Protein AF-A0A7W6GF00-F1 (afdb_monomer_lite)

Organism: NCBI:txid1133344

Secondary structure (DSSP, 8-state):
--EEEEE-S-BTTBPSEEEEE-TT--EEEEEESSHHHHHHHHHHHHHHHHHHHHTT-

Radius of gyration: 13.03 Å; chains: 1; 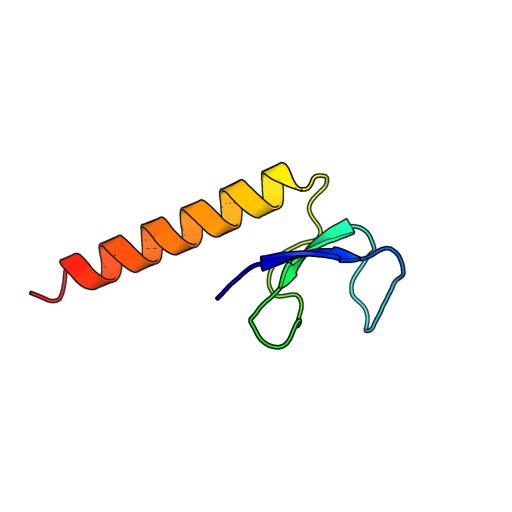bounding box: 25×24×37 Å

Foldseek 3Di:
DWDWDADCDCDPNDDGAIFTADPVRHGDDDRDHDSVVRVVVVVVVVVVVVVVVVVPD

Sequence (57 aa):
MLKPVHITEDRDGAKAGWWAVDEHGTPVFGPYPTREAVLVHIAEKRGADQIADDNAG

Structure (mmCIF, N/CA/C/O backbone):
data_AF-A0A7W6GF00-F1
#
_entry.id   AF-A0A7W6GF00-F1
#
loop_
_atom_site.group_PDB
_atom_site.id
_atom_site.type_symbol
_atom_site.label_atom_id
_atom_site.label_alt_id
_atom_site.label_comp_id
_atom_site.label_asym_id
_atom_site.label_entity_id
_atom_site.label_seq_id
_atom_site.pdbx_PDB_ins_code
_atom_site.Cartn_x
_atom_site.Cartn_y
_atom_site.Cartn_z
_atom_site.occupancy
_atom_site.B_iso_or_equiv
_atom_site.auth_seq_id
_atom_site.auth_comp_id
_atom_site.auth_asym_id
_atom_site.auth_atom_id
_atom_site.pdbx_PDB_model_num
ATOM 1 N N . MET A 1 1 ? -4.324 -8.539 -9.665 1.00 83.69 1 MET A N 1
ATOM 2 C CA . MET A 1 1 ? -3.684 -7.200 -9.896 1.00 83.69 1 MET A CA 1
ATOM 3 C C . MET A 1 1 ? -3.746 -6.351 -8.628 1.00 83.69 1 MET A C 1
ATOM 5 O O . MET A 1 1 ? -4.836 -6.205 -8.091 1.00 83.69 1 MET A O 1
ATOM 9 N N . LEU A 1 2 ? -2.628 -5.760 -8.176 1.00 92.00 2 LEU A N 1
ATOM 10 C CA . LEU A 1 2 ? -2.611 -4.951 -6.945 1.00 92.00 2 LEU A CA 1
ATOM 11 C C . LEU A 1 2 ? -3.277 -3.572 -7.110 1.00 92.00 2 LEU A C 1
ATOM 13 O O . LEU A 1 2 ? -3.097 -2.912 -8.144 1.00 92.00 2 LEU A O 1
ATOM 17 N N . LYS A 1 3 ? -3.989 -3.122 -6.069 1.00 92.38 3 LYS A N 1
ATOM 18 C CA . LYS A 1 3 ? -4.656 -1.810 -5.985 1.00 92.38 3 LYS A CA 1
ATOM 19 C C . LYS A 1 3 ? -4.385 -1.123 -4.636 1.00 92.38 3 LYS A C 1
ATOM 21 O O . LYS A 1 3 ? -4.303 -1.805 -3.621 1.00 92.38 3 LYS A O 1
ATOM 26 N N . PRO A 1 4 ? -4.265 0.216 -4.594 1.00 93.94 4 PRO A N 1
ATOM 27 C CA . PRO A 1 4 ? -4.121 0.945 -3.339 1.00 93.94 4 PRO A CA 1
ATOM 28 C C . PRO A 1 4 ? -5.476 1.141 -2.643 1.00 93.94 4 PRO A C 1
ATOM 30 O O . PRO A 1 4 ? -6.414 1.653 -3.256 1.00 93.94 4 PRO A O 1
ATOM 33 N N . VAL A 1 5 ? -5.562 0.803 -1.356 1.00 93.00 5 VAL A N 1
ATOM 34 C CA . VAL A 1 5 ? -6.754 0.991 -0.508 1.00 93.00 5 VAL A CA 1
ATOM 35 C C . VAL A 1 5 ? -6.356 1.640 0.814 1.00 93.00 5 VAL A C 1
ATOM 37 O O . VAL A 1 5 ? -5.314 1.315 1.375 1.00 93.00 5 VAL A O 1
ATOM 40 N N . HIS A 1 6 ? -7.179 2.563 1.314 1.00 92.94 6 HIS A N 1
ATOM 41 C CA . HIS A 1 6 ? -7.026 3.117 2.657 1.00 92.94 6 HIS A CA 1
ATOM 42 C C . HIS A 1 6 ? -7.935 2.359 3.622 1.00 92.94 6 HIS A C 1
ATOM 44 O O . HIS A 1 6 ? -9.157 2.396 3.478 1.00 92.94 6 HIS A O 1
ATOM 50 N N . ILE A 1 7 ? -7.335 1.666 4.583 1.00 89.81 7 ILE A N 1
ATOM 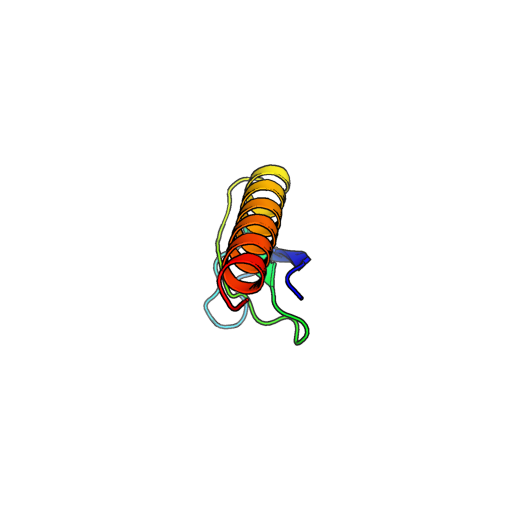51 C CA . ILE A 1 7 ? -8.043 0.962 5.649 1.00 89.81 7 ILE A CA 1
ATOM 52 C C . ILE A 1 7 ? -8.122 1.916 6.841 1.00 89.81 7 ILE A C 1
ATOM 54 O O . ILE A 1 7 ? -7.096 2.335 7.373 1.00 89.81 7 ILE A O 1
ATOM 58 N N . THR A 1 8 ? -9.336 2.307 7.226 1.00 83.38 8 THR A N 1
ATOM 59 C CA . THR A 1 8 ? -9.583 3.322 8.269 1.00 83.38 8 THR A CA 1
ATOM 60 C C . THR A 1 8 ? -9.819 2.736 9.658 1.00 83.38 8 THR A C 1
ATOM 62 O O . THR A 1 8 ? -9.761 3.466 10.641 1.00 83.38 8 THR A O 1
ATOM 65 N N . GLU A 1 9 ? -10.084 1.437 9.747 1.00 78.31 9 GLU A N 1
ATOM 66 C CA . GLU A 1 9 ? -10.379 0.713 10.984 1.00 78.31 9 GLU A CA 1
ATOM 67 C C . GLU A 1 9 ? -9.581 -0.588 10.982 1.00 78.31 9 GLU A C 1
ATOM 69 O O . GLU A 1 9 ? -9.382 -1.168 9.915 1.00 78.31 9 GLU A O 1
ATOM 74 N N . ASP A 1 10 ? -9.129 -1.044 12.151 1.00 71.31 10 ASP A N 1
ATOM 75 C CA . ASP A 1 10 ? -8.454 -2.338 12.269 1.00 71.31 10 ASP A CA 1
ATOM 76 C C . ASP A 1 10 ? -9.457 -3.445 11.902 1.00 71.31 10 ASP A C 1
ATOM 78 O O . ASP A 1 10 ? -10.367 -3.768 12.667 1.00 71.31 10 ASP A O 1
ATOM 82 N N . ARG A 1 11 ? -9.366 -3.943 10.666 1.00 62.78 11 ARG A N 1
ATOM 83 C CA . ARG A 1 11 ? -10.181 -5.048 10.152 1.00 62.78 11 ARG A CA 1
ATOM 84 C C . ARG A 1 11 ? -9.277 -6.250 9.980 1.00 62.78 11 ARG A C 1
ATOM 86 O O . ARG A 1 11 ? -8.214 -6.134 9.376 1.00 62.78 11 ARG A O 1
ATOM 93 N N . ASP A 1 12 ? -9.699 -7.386 10.527 1.00 66.75 12 ASP A N 1
ATOM 94 C CA . ASP A 1 12 ? -9.017 -8.675 10.365 1.00 66.75 12 ASP A CA 1
ATOM 95 C C . ASP A 1 12 ? -7.518 -8.651 10.756 1.00 66.75 12 ASP A C 1
ATOM 97 O O . ASP A 1 12 ? -6.699 -9.369 10.187 1.00 66.75 12 ASP A O 1
ATOM 101 N N . GLY A 1 13 ? -7.142 -7.817 11.737 1.00 71.50 13 GLY A N 1
ATOM 102 C CA . G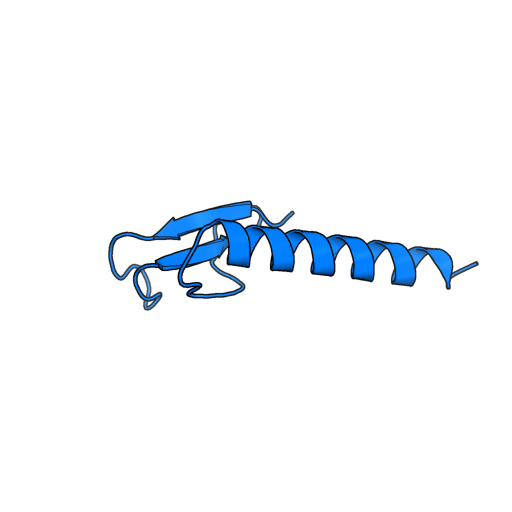LY A 1 13 ? -5.759 -7.667 12.214 1.00 71.50 13 GLY A CA 1
ATOM 103 C C . GLY A 1 13 ? -4.859 -6.789 11.334 1.00 71.50 13 GLY A C 1
ATOM 104 O O . GLY A 1 13 ? -3.657 -6.682 11.597 1.00 71.50 13 GLY A O 1
ATOM 105 N N . ALA A 1 14 ? -5.411 -6.153 10.295 1.00 73.94 14 ALA A N 1
ATOM 106 C CA . ALA A 1 14 ? -4.708 -5.170 9.483 1.00 73.94 14 ALA A CA 1
ATOM 107 C C . ALA A 1 14 ? -4.824 -3.772 10.105 1.00 73.94 14 ALA A C 1
ATOM 109 O O . ALA A 1 14 ? -5.909 -3.196 10.184 1.00 73.94 14 ALA A O 1
ATOM 110 N N . LYS A 1 15 ? -3.676 -3.194 10.473 1.00 84.88 15 LYS A N 1
ATOM 111 C CA . LYS A 1 15 ? -3.591 -1.832 11.018 1.00 84.88 15 LYS A CA 1
ATOM 112 C C . LYS A 1 15 ? -4.141 -0.792 10.038 1.00 84.88 15 LYS A C 1
ATOM 114 O O . LYS A 1 15 ? -3.922 -0.891 8.827 1.00 84.88 15 LYS A O 1
ATOM 119 N N . ALA A 1 16 ? -4.752 0.261 10.582 1.00 87.56 16 ALA A N 1
ATOM 120 C CA . ALA A 1 16 ? -5.181 1.417 9.803 1.00 87.56 16 ALA A CA 1
ATOM 121 C C . ALA A 1 16 ? -4.007 2.039 9.018 1.00 87.56 16 ALA A C 1
ATOM 123 O O . ALA A 1 16 ? -2.896 2.181 9.537 1.00 87.56 16 ALA A O 1
ATOM 124 N N . GLY A 1 17 ? -4.254 2.400 7.760 1.00 91.69 17 GLY A N 1
ATOM 125 C CA . GLY A 1 17 ? -3.244 2.942 6.853 1.00 91.69 17 GLY A CA 1
ATOM 126 C C . GLY A 1 17 ? -3.495 2.583 5.393 1.00 91.69 17 GLY A C 1
ATOM 127 O O . GLY A 1 17 ? -4.529 2.019 5.028 1.00 91.69 17 GLY A O 1
ATOM 128 N N . TRP A 1 18 ? -2.549 2.942 4.528 1.00 94.88 18 TRP A N 1
ATOM 129 C CA . TRP A 1 18 ? -2.624 2.615 3.107 1.00 94.88 18 TRP A CA 1
ATOM 130 C C . TRP A 1 18 ? -2.055 1.221 2.843 1.00 94.88 18 TRP A C 1
ATOM 132 O O . TRP A 1 18 ? -0.974 0.899 3.315 1.00 94.88 18 TRP A O 1
ATOM 142 N N . TRP A 1 19 ? -2.753 0.402 2.067 1.00 94.88 19 TRP A N 1
ATOM 143 C CA . TRP A 1 19 ? -2.354 -0.967 1.742 1.00 94.88 19 TRP A CA 1
ATOM 144 C C . TRP A 1 19 ? -2.402 -1.208 0.238 1.00 94.88 19 TRP A C 1
ATOM 146 O O . TRP A 1 19 ? -3.255 -0.660 -0.464 1.00 94.88 19 TRP A O 1
ATOM 156 N N . ALA A 1 20 ? -1.503 -2.059 -0.253 1.00 94.81 20 ALA A N 1
ATOM 157 C CA . ALA A 1 20 ? -1.668 -2.712 -1.542 1.00 94.81 20 ALA A CA 1
ATOM 158 C C . ALA A 1 20 ? -2.501 -3.979 -1.329 1.00 94.81 20 ALA A C 1
ATOM 160 O O . ALA A 1 20 ? -2.060 -4.900 -0.638 1.00 94.81 20 ALA A O 1
ATOM 161 N N . VAL A 1 21 ? -3.692 -4.016 -1.919 1.00 92.94 21 VAL A N 1
ATOM 162 C CA . VAL A 1 21 ? -4.589 -5.176 -1.879 1.00 92.94 21 VAL A CA 1
ATOM 163 C C . VAL A 1 21 ? -4.563 -5.925 -3.203 1.00 92.94 21 VAL A C 1
ATOM 165 O O . VAL A 1 21 ? -4.318 -5.316 -4.247 1.00 92.94 21 VAL A O 1
ATOM 168 N N . ASP A 1 22 ? -4.823 -7.226 -3.171 1.00 91.94 22 ASP A N 1
ATOM 169 C CA . ASP A 1 22 ? -5.012 -8.035 -4.375 1.00 91.94 22 ASP A CA 1
ATOM 170 C C . ASP A 1 22 ? -6.398 -7.822 -5.023 1.00 91.94 22 ASP A C 1
ATOM 172 O O . ASP A 1 22 ? -7.144 -6.895 -4.698 1.00 91.94 22 ASP A O 1
ATOM 176 N N . GLU A 1 23 ? -6.741 -8.665 -5.997 1.00 90.50 23 GLU A N 1
ATOM 177 C CA . GLU A 1 23 ? -8.031 -8.602 -6.691 1.00 90.50 23 GLU A CA 1
ATOM 178 C C . GLU A 1 23 ? -9.235 -9.022 -5.842 1.00 90.50 23 GLU A C 1
ATOM 180 O O . GLU A 1 23 ? -10.357 -8.625 -6.157 1.00 90.50 23 GLU A O 1
ATOM 185 N N . HIS A 1 24 ? -9.002 -9.759 -4.757 1.00 89.38 24 HIS A N 1
ATOM 186 C CA . HIS A 1 24 ? -10.014 -10.148 -3.780 1.00 89.38 24 HIS A CA 1
ATOM 187 C C . HIS A 1 24 ? -10.179 -9.098 -2.672 1.00 89.38 24 HIS A C 1
ATOM 189 O O . HIS A 1 24 ? -11.091 -9.204 -1.853 1.00 89.38 24 HIS A O 1
ATOM 195 N N . GLY A 1 25 ? -9.341 -8.057 -2.669 1.00 87.75 25 GLY A N 1
ATOM 196 C CA . GLY A 1 25 ? -9.337 -7.019 -1.642 1.00 87.75 25 GLY A CA 1
ATOM 197 C C . GLY A 1 25 ? -8.540 -7.405 -0.397 1.00 87.75 25 GLY A C 1
ATOM 198 O O . GLY A 1 25 ? -8.610 -6.691 0.603 1.00 87.75 25 GLY A O 1
ATOM 199 N N . THR A 1 26 ? -7.766 -8.491 -0.446 1.00 89.94 26 THR A N 1
ATOM 200 C CA . THR A 1 26 ? -6.925 -8.929 0.668 1.00 89.94 26 THR A CA 1
ATOM 201 C C . THR A 1 26 ? -5.675 -8.047 0.750 1.00 89.94 26 THR A C 1
ATOM 203 O O . THR A 1 26 ? -4.991 -7.878 -0.263 1.00 89.94 26 THR A O 1
ATOM 206 N N . PRO A 1 27 ? -5.338 -7.468 1.919 1.00 90.81 27 PRO A N 1
ATOM 207 C CA . PRO A 1 27 ? -4.110 -6.696 2.094 1.00 90.81 27 PRO A CA 1
ATOM 208 C C . PRO A 1 27 ? -2.878 -7.593 1.950 1.00 90.81 27 PRO A C 1
ATOM 210 O O . PRO A 1 27 ? -2.722 -8.561 2.687 1.00 90.81 27 PRO A O 1
ATOM 213 N N . VAL A 1 28 ? -1.993 -7.257 1.011 1.00 91.44 28 VAL A N 1
ATOM 214 C CA . VAL A 1 28 ? -0.769 -8.029 0.733 1.00 91.44 28 VAL A CA 1
ATOM 215 C C . VAL A 1 28 ? 0.474 -7.287 1.221 1.00 91.44 28 VAL A C 1
ATOM 217 O O . VAL A 1 28 ? 1.385 -7.899 1.772 1.00 91.44 28 VAL A O 1
ATOM 220 N N . PHE A 1 29 ? 0.508 -5.960 1.053 1.00 91.50 29 PHE A N 1
ATOM 221 C CA . PHE A 1 29 ? 1.633 -5.121 1.477 1.00 91.50 29 PHE A CA 1
ATOM 222 C C . PHE A 1 29 ? 1.149 -3.865 2.200 1.00 91.50 29 PHE A C 1
ATOM 224 O O . PHE A 1 29 ? 0.216 -3.201 1.739 1.00 91.50 29 PHE A O 1
ATOM 231 N N . GLY A 1 30 ? 1.814 -3.517 3.302 1.00 91.75 30 GLY A N 1
ATOM 232 C CA . GLY A 1 30 ? 1.500 -2.351 4.127 1.00 91.75 30 GLY A CA 1
ATOM 233 C C . GLY A 1 30 ? 1.643 -2.627 5.630 1.00 91.75 30 GLY A C 1
ATOM 234 O O . GLY A 1 30 ? 2.194 -3.663 6.011 1.00 91.75 30 GLY A O 1
ATOM 235 N N . PRO A 1 31 ? 1.171 -1.702 6.487 1.00 92.75 31 PRO A N 1
ATOM 236 C CA . PRO A 1 31 ? 0.588 -0.407 6.129 1.00 92.75 31 PRO A CA 1
ATOM 237 C C . PRO A 1 31 ? 1.660 0.599 5.674 1.00 92.75 31 PRO A C 1
ATOM 239 O O . PRO A 1 31 ? 2.763 0.651 6.215 1.00 92.75 31 PRO A O 1
ATOM 242 N N . TYR A 1 32 ? 1.315 1.436 4.702 1.00 92.19 32 TYR A N 1
ATOM 243 C CA . TYR A 1 32 ? 2.116 2.553 4.208 1.00 92.19 32 TYR A CA 1
ATOM 244 C C . TYR A 1 32 ? 1.581 3.884 4.756 1.00 92.19 32 TYR A C 1
ATOM 246 O O . TYR A 1 32 ? 0.370 4.029 4.960 1.00 92.19 32 TYR A O 1
ATOM 254 N N . PRO A 1 33 ? 2.456 4.889 4.947 1.00 90.44 33 PRO A N 1
ATOM 255 C CA . PRO A 1 33 ? 2.052 6.181 5.497 1.00 90.44 33 PRO A CA 1
ATOM 256 C C . PRO A 1 33 ? 1.211 7.016 4.520 1.00 90.44 33 PRO A C 1
ATOM 258 O O . PRO A 1 33 ? 0.414 7.843 4.954 1.00 90.44 33 PRO A O 1
ATOM 261 N N . THR A 1 34 ? 1.363 6.814 3.205 1.00 94.25 34 THR A N 1
ATOM 262 C CA . THR A 1 34 ? 0.666 7.590 2.166 1.00 94.25 34 THR A CA 1
ATOM 263 C C . THR A 1 34 ? 0.234 6.715 0.989 1.00 94.25 34 THR A C 1
ATOM 265 O O . THR A 1 34 ? 0.808 5.655 0.727 1.00 94.25 34 THR A O 1
ATOM 268 N N . ARG A 1 35 ? -0.759 7.192 0.224 1.00 93.88 35 ARG A N 1
ATOM 269 C CA . ARG A 1 35 ? -1.210 6.548 -1.022 1.00 93.88 35 ARG A CA 1
ATOM 270 C C . ARG A 1 35 ? -0.091 6.445 -2.060 1.00 93.88 35 ARG A C 1
ATOM 272 O O . ARG A 1 35 ? -0.017 5.457 -2.784 1.00 93.88 35 ARG A O 1
ATOM 279 N N . GLU A 1 36 ? 0.760 7.463 -2.144 1.00 95.50 36 GLU A N 1
ATOM 280 C CA . GLU A 1 36 ? 1.876 7.520 -3.094 1.00 95.50 36 GLU A CA 1
ATOM 281 C C . GLU A 1 36 ? 2.901 6.418 -2.829 1.00 95.50 36 GLU A C 1
ATOM 283 O O . GLU A 1 36 ? 3.322 5.752 -3.769 1.00 95.50 36 GLU A O 1
ATOM 288 N N . ALA A 1 37 ? 3.222 6.141 -1.561 1.00 93.69 37 ALA A N 1
ATOM 289 C CA . ALA A 1 37 ? 4.126 5.049 -1.205 1.00 93.69 37 ALA A CA 1
ATOM 290 C C . ALA A 1 37 ? 3.589 3.675 -1.658 1.00 93.69 37 ALA A C 1
ATOM 292 O O . ALA A 1 37 ? 4.349 2.858 -2.177 1.00 93.69 37 ALA A O 1
ATOM 293 N N . VAL A 1 38 ? 2.272 3.443 -1.550 1.00 95.56 38 VAL A N 1
ATOM 294 C CA . VAL A 1 38 ? 1.637 2.229 -2.098 1.00 95.56 38 VAL A CA 1
ATOM 295 C C . VAL A 1 38 ? 1.759 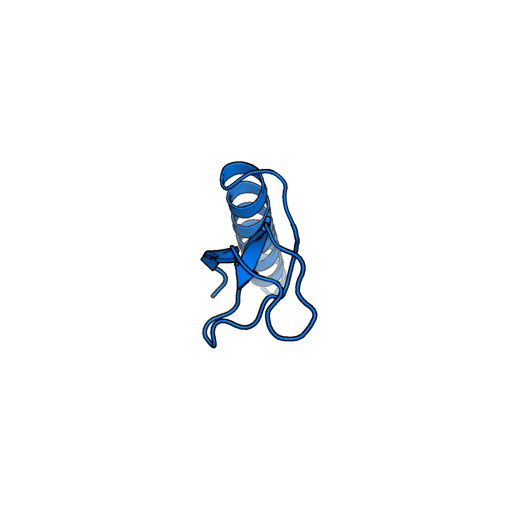2.176 -3.617 1.00 95.56 38 VAL A C 1
ATOM 297 O O . VAL A 1 38 ? 2.056 1.126 -4.181 1.00 95.56 38 VAL A O 1
ATOM 300 N N . LEU A 1 39 ? 1.506 3.297 -4.295 1.00 93.75 39 LEU A N 1
ATOM 301 C CA . LEU A 1 39 ? 1.556 3.365 -5.753 1.00 93.75 39 LEU A CA 1
ATOM 302 C C . LEU A 1 39 ? 2.957 3.096 -6.300 1.00 93.75 39 LEU A C 1
ATOM 304 O O . LEU A 1 39 ? 3.068 2.349 -7.270 1.00 93.75 39 LEU A O 1
ATOM 308 N N . VAL A 1 40 ? 3.998 3.655 -5.671 1.00 93.12 40 VAL A N 1
ATOM 309 C CA . VAL A 1 40 ? 5.397 3.373 -6.027 1.00 93.12 40 VAL A CA 1
ATOM 310 C C . VAL A 1 40 ? 5.662 1.876 -5.911 1.00 93.12 40 VAL A C 1
ATOM 312 O O . VAL A 1 40 ? 6.087 1.266 -6.887 1.00 93.12 40 VAL A O 1
ATOM 315 N N . HIS A 1 41 ? 5.283 1.253 -4.792 1.00 91.00 41 HIS A N 1
ATOM 316 C CA . HIS A 1 41 ? 5.481 -0.184 -4.608 1.00 91.00 41 HIS A CA 1
ATOM 317 C C . HIS A 1 41 ? 4.728 -1.030 -5.649 1.00 91.00 41 HIS A C 1
ATOM 319 O O . HIS A 1 41 ? 5.269 -1.991 -6.196 1.00 91.00 41 HIS A O 1
ATOM 325 N N . ILE A 1 42 ? 3.472 -0.681 -5.957 1.00 91.81 42 ILE A N 1
ATOM 326 C CA . ILE A 1 42 ? 2.688 -1.377 -6.990 1.00 91.81 42 ILE A CA 1
ATOM 327 C C . ILE A 1 42 ? 3.360 -1.238 -8.363 1.00 91.81 42 ILE A C 1
ATOM 329 O O . ILE A 1 42 ? 3.383 -2.207 -9.121 1.00 91.81 42 ILE A O 1
ATOM 333 N N . ALA A 1 43 ? 3.892 -0.059 -8.693 1.00 89.12 43 ALA A N 1
ATOM 334 C CA . ALA A 1 43 ? 4.599 0.175 -9.948 1.00 89.12 43 ALA A CA 1
ATOM 335 C C . ALA A 1 43 ? 5.907 -0.630 -10.026 1.00 89.12 43 ALA A C 1
ATOM 337 O O . ALA A 1 43 ? 6.151 -1.275 -11.043 1.00 89.12 43 ALA A O 1
ATOM 338 N N . GLU A 1 44 ? 6.692 -0.676 -8.946 1.00 87.38 44 GLU A N 1
ATOM 339 C CA . GLU A 1 44 ? 7.911 -1.493 -8.858 1.00 87.38 44 GLU A CA 1
ATOM 340 C C . GLU A 1 44 ? 7.615 -2.981 -9.057 1.00 87.38 44 GLU A C 1
ATOM 342 O O . GLU A 1 44 ? 8.308 -3.653 -9.818 1.00 87.38 44 GLU A O 1
ATOM 347 N N . LYS A 1 45 ? 6.551 -3.504 -8.432 1.00 83.00 45 LYS A N 1
ATOM 348 C CA . LYS A 1 45 ? 6.146 -4.907 -8.604 1.00 83.00 45 LYS A CA 1
ATOM 349 C C . LYS A 1 45 ? 5.743 -5.230 -10.037 1.00 83.00 45 LYS A C 1
ATOM 351 O O . LYS A 1 45 ? 6.093 -6.297 -10.521 1.00 83.00 45 LYS A O 1
ATOM 356 N N . ARG A 1 46 ? 5.059 -4.312 -10.726 1.00 78.31 46 ARG A N 1
ATOM 357 C CA . ARG A 1 46 ? 4.740 -4.478 -12.155 1.00 78.31 46 ARG A CA 1
ATOM 358 C C . ARG A 1 46 ? 5.988 -4.431 -13.029 1.00 78.31 46 ARG A C 1
ATOM 360 O O . ARG A 1 46 ? 6.097 -5.214 -13.960 1.00 78.31 46 ARG A O 1
ATOM 367 N N . GLY A 1 47 ? 6.924 -3.533 -12.723 1.00 72.31 47 GLY A N 1
ATOM 368 C CA . GLY A 1 47 ? 8.203 -3.458 -13.428 1.00 72.31 47 GLY A CA 1
ATOM 369 C C . GLY A 1 47 ? 9.047 -4.721 -13.246 1.00 72.31 47 GLY A C 1
ATOM 370 O O . GLY A 1 47 ? 9.636 -5.200 -14.206 1.00 72.31 47 GLY A O 1
ATOM 371 N N . ALA A 1 48 ? 9.063 -5.298 -12.043 1.00 63.97 48 ALA A N 1
ATOM 372 C CA . ALA A 1 48 ? 9.757 -6.555 -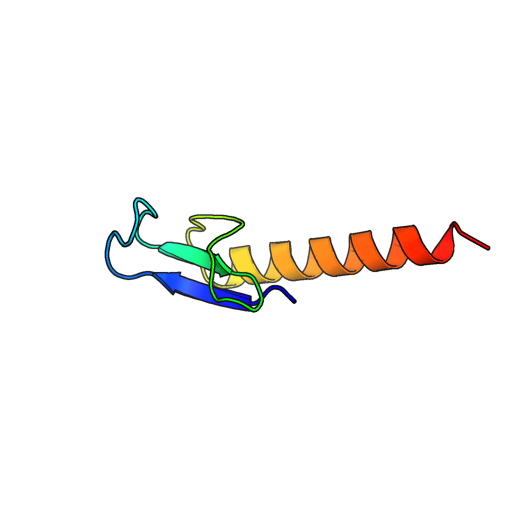11.766 1.00 63.97 48 ALA A CA 1
ATOM 373 C C . ALA A 1 48 ? 9.121 -7.757 -12.488 1.00 63.97 48 ALA A C 1
ATOM 375 O O . ALA A 1 48 ? 9.845 -8.604 -13.005 1.00 63.97 48 ALA A O 1
ATOM 376 N N . ASP A 1 49 ? 7.788 -7.808 -12.554 1.00 59.97 49 ASP A N 1
ATOM 377 C CA . ASP A 1 49 ? 7.043 -8.831 -13.301 1.00 59.97 49 ASP A CA 1
ATOM 378 C C . ASP A 1 49 ? 7.349 -8.756 -14.811 1.00 59.97 49 ASP A C 1
ATOM 380 O O . ASP A 1 49 ? 7.604 -9.771 -15.450 1.00 59.97 49 ASP A O 1
ATOM 384 N N . GLN A 1 50 ? 7.469 -7.537 -15.353 1.00 57.91 50 GLN A N 1
ATOM 385 C CA . GLN A 1 50 ? 7.813 -7.303 -16.760 1.00 57.91 50 GLN A CA 1
ATOM 386 C C . GLN A 1 50 ? 9.227 -7.785 -17.141 1.00 57.91 50 GLN A C 1
ATOM 388 O O . GLN A 1 50 ? 9.440 -8.190 -18.280 1.00 57.91 50 GLN A O 1
ATOM 393 N N . ILE A 1 51 ? 10.194 -7.742 -16.215 1.00 57.53 51 ILE A N 1
ATOM 394 C CA . ILE A 1 51 ? 11.587 -8.178 -16.456 1.00 57.53 51 ILE A CA 1
ATOM 395 C C . ILE A 1 51 ? 11.724 -9.707 -16.356 1.00 57.53 51 ILE A C 1
ATOM 397 O O . ILE A 1 51 ? 12.591 -10.298 -17.004 1.00 57.53 51 ILE A O 1
ATOM 401 N N . ALA A 1 52 ? 10.882 -10.353 -15.544 1.00 57.47 52 ALA A N 1
ATOM 402 C CA . ALA A 1 52 ? 10.849 -11.809 -15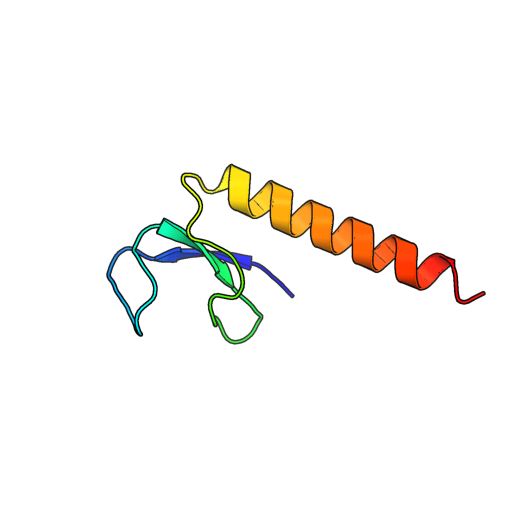.440 1.00 57.47 52 ALA A CA 1
ATOM 403 C C . ALA A 1 52 ? 10.312 -12.467 -16.725 1.00 57.47 52 ALA A C 1
ATOM 405 O O . ALA A 1 52 ? 10.773 -13.548 -17.081 1.00 57.47 52 ALA A O 1
ATOM 406 N N . ASP A 1 53 ? 9.394 -11.800 -17.428 1.00 51.28 53 ASP A N 1
ATOM 407 C CA . ASP A 1 53 ? 8.827 -12.266 -18.701 1.00 51.28 53 ASP A CA 1
ATOM 408 C C . ASP A 1 53 ? 9.828 -12.153 -19.874 1.00 51.28 53 ASP A C 1
ATOM 410 O O . ASP A 1 53 ? 9.931 -13.060 -20.695 1.00 51.28 53 ASP A O 1
ATOM 414 N N . ASP A 1 54 ? 10.656 -11.100 -19.903 1.00 55.25 54 ASP A N 1
ATOM 415 C CA . ASP A 1 54 ? 11.622 -10.847 -20.993 1.00 55.25 54 ASP A CA 1
ATOM 416 C C . ASP A 1 54 ? 12.849 -11.792 -20.983 1.00 55.25 54 ASP A C 1
ATOM 418 O O . ASP A 1 54 ? 13.514 -11.960 -21.999 1.00 55.25 54 ASP A O 1
ATOM 422 N N . ASN A 1 55 ? 13.143 -12.467 -19.860 1.00 49.84 55 ASN A N 1
ATOM 423 C CA . ASN A 1 55 ? 14.268 -13.417 -19.741 1.00 49.84 55 ASN A CA 1
ATOM 424 C C . ASN A 1 55 ? 13.886 -14.895 -19.973 1.00 49.84 55 ASN A C 1
ATOM 426 O O . ASN A 1 55 ? 14.707 -15.783 -19.737 1.00 49.84 55 ASN A O 1
ATOM 430 N N . ALA A 1 56 ? 12.655 -15.178 -20.410 1.00 51.84 56 ALA A N 1
ATOM 431 C CA . ALA A 1 56 ? 12.193 -16.533 -20.736 1.00 51.84 56 ALA A CA 1
ATOM 432 C C . ALA A 1 56 ? 12.258 -16.873 -22.246 1.00 51.84 56 ALA A C 1
ATOM 434 O O . ALA A 1 56 ? 11.725 -17.908 -22.653 1.00 51.84 56 ALA A O 1
ATOM 435 N N . GLY A 1 57 ? 12.888 -16.014 -23.060 1.00 43.72 57 GLY A N 1
ATOM 436 C CA . GLY A 1 57 ? 13.065 -16.174 -24.513 1.00 43.72 57 GLY A CA 1
ATOM 437 C C . GLY A 1 57 ? 14.411 -16.754 -24.928 1.00 43.72 57 GLY A C 1
ATOM 438 O O . GLY A 1 57 ? 15.442 -16.321 -24.368 1.00 43.72 57 GLY A O 1
#

pLDDT: mean 82.09, std 14.72, range [43.72, 95.56]